Protein AF-A0A8T3PT63-F1 (afdb_monomer_lite)

Foldseek 3Di:
DVVVVLVVVLCCQLQPLAADDDACLVVVLVLLVCCQPPCVVVVDNFDWDCPPPRIDTRPPPHDSVLSVVLSVVCVPGRSRSSNSVSLCVCLVVQLVVQLVVCVVVVDDPPVSVVSSVVSNVQLCDCVVVNSNSPPDPVVVVVVVVVVD

pLDDT: mean 77.65, std 15.37, range [32.72, 93.0]

Sequence (148 aa):
MLTGYILYQYSRLVLNPGPATGGDTGSHFWTLWSLVHHGISSGTLRPWNPGNMGGEPILLHYFPFSFLLMWVLALFVPIGMVFNLGTMLWAVFFPISMYACLRGMENRFPVPILGAAAGMLVLFNESYSMWGGTSSPRSRASSLTVMR

Radius of gyration: 17.87 Å; chains: 1; bounding box: 46×40×44 Å

Structure (mmCIF, N/CA/C/O backbone):
data_AF-A0A8T3PT63-F1
#
_entry.id   AF-A0A8T3PT63-F1
#
loop_
_atom_site.group_PDB
_atom_site.id
_atom_site.type_symbol
_atom_site.label_atom_id
_atom_site.label_alt_id
_atom_site.label_comp_id
_atom_site.label_asym_id
_atom_site.label_entity_id
_atom_site.label_seq_id
_atom_site.pdbx_PDB_ins_code
_atom_site.Cartn_x
_atom_site.Cartn_y
_atom_site.Cartn_z
_atom_site.occupancy
_atom_site.B_iso_or_equiv
_atom_site.auth_seq_id
_atom_site.auth_comp_id
_atom_site.auth_asym_id
_atom_site.auth_atom_id
_atom_site.pdbx_PDB_model_num
ATOM 1 N N . MET A 1 1 ? -20.704 20.919 2.357 1.00 63.44 1 MET A N 1
ATOM 2 C CA . MET A 1 1 ? -19.676 21.482 1.447 1.00 63.44 1 MET A CA 1
ATOM 3 C C . MET A 1 1 ? -18.271 20.974 1.782 1.00 63.44 1 MET A C 1
ATOM 5 O O . MET A 1 1 ? -17.614 20.469 0.883 1.00 63.44 1 MET A O 1
ATOM 9 N N . LEU A 1 2 ? -17.840 20.993 3.053 1.00 69.88 2 LEU A N 1
ATOM 10 C CA . LEU A 1 2 ? -16.509 20.512 3.471 1.00 69.88 2 LEU A CA 1
ATOM 11 C C . LEU A 1 2 ? -16.261 19.012 3.190 1.00 69.88 2 LEU A C 1
ATOM 13 O O . LEU A 1 2 ? -15.235 18.653 2.624 1.00 69.88 2 LEU A O 1
ATOM 17 N N . THR A 1 3 ? -17.223 18.140 3.509 1.00 71.44 3 THR A N 1
ATOM 18 C CA . THR A 1 3 ? -17.102 16.682 3.304 1.00 71.44 3 THR A CA 1
ATOM 19 C C . THR A 1 3 ? -16.924 16.305 1.831 1.00 71.44 3 THR A C 1
ATOM 21 O O . THR A 1 3 ? -16.092 15.466 1.504 1.00 71.44 3 THR A O 1
ATOM 24 N N . GLY A 1 4 ? -17.657 16.967 0.929 1.00 72.81 4 GLY A N 1
ATOM 25 C CA . GLY A 1 4 ? -17.527 16.747 -0.515 1.00 72.81 4 GLY A CA 1
ATOM 26 C C . GLY A 1 4 ? -16.161 17.179 -1.055 1.00 72.81 4 GLY A C 1
ATOM 27 O O . GLY A 1 4 ? -15.568 16.468 -1.859 1.00 72.81 4 GLY A O 1
ATOM 28 N N . TYR A 1 5 ? -15.622 18.297 -0.558 1.00 74.62 5 TYR A N 1
ATOM 29 C CA . TYR A 1 5 ? -14.285 18.769 -0.924 1.00 74.62 5 TYR A CA 1
ATOM 30 C C . TYR A 1 5 ? -13.180 17.810 -0.460 1.00 74.62 5 TYR A C 1
ATOM 32 O O . TYR A 1 5 ? -12.252 17.521 -1.212 1.00 74.62 5 TYR A O 1
ATOM 40 N N . ILE A 1 6 ? -13.308 17.269 0.753 1.00 74.44 6 ILE A N 1
ATOM 41 C CA . ILE A 1 6 ? -12.371 16.281 1.294 1.00 74.44 6 ILE A CA 1
ATOM 42 C C . ILE A 1 6 ? -12.380 15.009 0.435 1.00 74.44 6 ILE A C 1
ATOM 44 O O . ILE A 1 6 ? -11.324 14.575 -0.022 1.00 74.44 6 ILE A O 1
ATOM 48 N N . LEU A 1 7 ? -13.562 14.453 0.147 1.00 76.38 7 LEU A N 1
ATOM 49 C CA . LEU A 1 7 ? -13.695 13.257 -0.693 1.00 76.38 7 LEU A CA 1
ATOM 50 C C . LEU A 1 7 ? -13.128 13.469 -2.102 1.00 76.38 7 LEU A C 1
ATOM 52 O O . LEU A 1 7 ? -12.437 12.592 -2.618 1.00 76.38 7 LEU A O 1
ATOM 56 N N . TYR A 1 8 ? -13.366 14.640 -2.695 1.00 75.75 8 TYR A N 1
ATOM 57 C CA . TYR A 1 8 ? -12.819 15.004 -4.001 1.00 75.75 8 TYR A CA 1
ATOM 58 C C . TYR A 1 8 ? -11.285 15.084 -4.001 1.00 75.75 8 TYR A C 1
ATOM 60 O O . TYR A 1 8 ? -10.634 14.597 -4.923 1.00 75.75 8 TYR A O 1
ATOM 68 N N . GLN A 1 9 ? -10.682 15.663 -2.961 1.00 74.62 9 GLN A N 1
ATOM 69 C CA . GLN A 1 9 ? -9.224 15.738 -2.877 1.00 74.62 9 GLN A CA 1
ATOM 70 C C . GLN A 1 9 ? -8.588 14.361 -2.663 1.00 74.62 9 GLN A C 1
ATOM 72 O O . GLN A 1 9 ? -7.574 14.056 -3.291 1.00 74.62 9 GLN A O 1
ATOM 77 N N . TYR A 1 10 ? -9.191 13.497 -1.840 1.00 75.12 10 TYR A N 1
ATOM 78 C CA . TYR A 1 10 ? -8.701 12.128 -1.671 1.00 75.12 10 TYR A CA 1
ATOM 79 C C . TYR A 1 10 ? -8.810 11.313 -2.957 1.00 75.12 10 TYR A C 1
ATOM 81 O O . TYR A 1 10 ? -7.832 10.673 -3.342 1.00 75.12 10 TYR A O 1
ATOM 89 N N . SER A 1 11 ? -9.951 11.361 -3.651 1.00 75.75 11 SER A N 1
ATOM 90 C CA . SER A 1 11 ? -10.118 10.625 -4.907 1.00 75.75 11 SER A CA 1
ATOM 91 C C . SER A 1 11 ? -9.129 11.108 -5.964 1.00 75.75 11 SER A C 1
ATOM 93 O O . SER A 1 11 ? -8.464 10.288 -6.589 1.00 75.75 11 SER A O 1
ATOM 95 N N . ARG A 1 12 ? -8.919 12.422 -6.091 1.00 77.88 12 ARG A N 1
ATOM 96 C CA . ARG A 1 12 ? -7.929 12.987 -7.017 1.00 77.88 12 ARG A CA 1
ATOM 97 C C . ARG A 1 12 ? -6.500 12.527 -6.723 1.00 77.88 12 ARG A C 1
ATOM 99 O O . ARG A 1 12 ? -5.721 12.344 -7.652 1.00 77.88 12 ARG A O 1
ATOM 106 N N . LEU A 1 13 ? -6.142 12.361 -5.451 1.00 75.38 13 LEU A N 1
ATOM 107 C CA . LEU A 1 13 ? -4.802 11.927 -5.053 1.00 75.38 13 LEU A CA 1
ATOM 108 C C . LEU A 1 13 ? -4.591 10.420 -5.232 1.00 75.38 13 LEU A C 1
ATOM 110 O O . LEU A 1 13 ? -3.513 10.007 -5.642 1.00 75.38 13 LEU A O 1
ATOM 114 N N . VAL A 1 14 ? -5.600 9.606 -4.922 1.00 77.00 14 VAL A N 1
ATOM 115 C CA . VAL A 1 14 ? -5.520 8.141 -5.039 1.00 77.00 14 VAL A CA 1
ATOM 116 C C . VAL A 1 14 ? -5.597 7.699 -6.500 1.00 77.00 14 VAL A C 1
ATOM 118 O O . VAL A 1 14 ? -4.831 6.841 -6.925 1.00 77.00 14 VAL A O 1
ATOM 121 N N . LEU A 1 15 ? -6.479 8.323 -7.281 1.00 80.62 15 LEU A N 1
ATOM 122 C CA . LEU A 1 15 ? -6.681 8.029 -8.701 1.00 80.62 15 LEU A CA 1
ATOM 123 C C . LEU A 1 15 ? -5.668 8.752 -9.606 1.00 80.62 15 LEU A C 1
ATOM 125 O O . LEU A 1 15 ? -5.817 8.752 -10.827 1.00 80.62 15 LEU A O 1
ATOM 129 N N . ASN A 1 16 ? -4.649 9.395 -9.026 1.00 79.94 16 ASN A N 1
ATOM 130 C CA . ASN A 1 16 ? -3.593 10.037 -9.795 1.00 79.94 16 ASN A CA 1
ATOM 131 C C . ASN A 1 16 ? -2.783 8.963 -10.552 1.00 79.94 16 ASN A C 1
ATOM 133 O O . ASN A 1 16 ? -2.331 8.002 -9.924 1.00 79.94 16 ASN A O 1
ATOM 137 N N . PRO A 1 17 ? -2.569 9.108 -11.874 1.00 78.38 17 PRO A N 1
ATOM 138 C CA . PRO A 1 17 ? -1.725 8.190 -12.639 1.00 78.38 17 PRO A CA 1
ATOM 139 C C . PRO A 1 17 ? -0.244 8.233 -12.225 1.00 78.38 17 PRO A C 1
ATOM 141 O O . PRO A 1 17 ? 0.483 7.280 -12.500 1.00 78.38 17 PRO A O 1
ATOM 144 N N . GLY A 1 18 ? 0.208 9.302 -11.562 1.00 81.19 18 GLY A N 1
ATOM 145 C CA . GLY A 1 18 ? 1.541 9.391 -10.967 1.00 81.19 18 GLY A CA 1
ATOM 146 C C . GLY A 1 18 ? 1.633 8.654 -9.622 1.00 81.19 18 GLY A C 1
ATOM 147 O O . GLY A 1 18 ? 0.686 8.714 -8.830 1.00 81.19 18 GLY A O 1
ATOM 148 N N . PRO A 1 19 ? 2.756 7.971 -9.333 1.00 80.50 19 PRO A N 1
ATOM 149 C CA . PRO A 1 19 ? 2.949 7.304 -8.051 1.00 80.50 19 PRO A CA 1
ATOM 150 C C . PRO A 1 19 ? 3.068 8.310 -6.904 1.00 80.50 19 PRO A C 1
ATOM 152 O O . PRO A 1 19 ? 3.520 9.443 -7.083 1.00 80.50 19 PRO A O 1
ATOM 155 N N . ALA A 1 20 ? 2.683 7.874 -5.708 1.00 76.00 20 ALA A N 1
ATOM 156 C CA . ALA A 1 20 ? 2.887 8.616 -4.480 1.00 76.00 20 ALA A CA 1
ATOM 157 C C . ALA A 1 20 ? 4.381 8.893 -4.266 1.00 76.00 20 ALA A C 1
ATOM 159 O O . ALA A 1 20 ? 5.246 8.105 -4.647 1.00 76.00 20 ALA A O 1
ATOM 160 N N . THR A 1 21 ? 4.672 10.025 -3.635 1.00 73.94 21 THR A N 1
ATOM 161 C CA . THR A 1 21 ? 6.029 10.489 -3.345 1.00 73.94 21 THR A CA 1
ATOM 162 C C . THR A 1 21 ? 6.214 10.689 -1.839 1.00 73.94 21 THR A C 1
ATOM 164 O O . THR A 1 21 ? 5.250 10.971 -1.123 1.00 73.94 21 THR A O 1
ATOM 167 N N . GLY A 1 22 ? 7.454 10.531 -1.359 1.00 71.94 22 GLY A N 1
ATOM 168 C CA . GLY A 1 22 ? 7.849 10.698 0.050 1.00 71.94 22 GLY A CA 1
ATOM 169 C C . GLY A 1 22 ? 8.453 9.433 0.670 1.00 71.94 22 GLY A C 1
ATOM 170 O O . GLY A 1 22 ? 8.191 8.334 0.193 1.00 71.94 22 GLY A O 1
ATOM 171 N N . GLY A 1 23 ? 9.258 9.572 1.729 1.00 74.06 23 GLY A N 1
ATOM 172 C CA . GLY A 1 23 ? 9.864 8.439 2.454 1.00 74.06 23 GLY A CA 1
ATOM 173 C C . GLY A 1 23 ? 10.510 7.381 1.543 1.00 74.06 23 GLY A C 1
ATOM 174 O O . GLY A 1 23 ? 11.132 7.718 0.536 1.00 74.06 23 GLY A O 1
ATOM 175 N N . ASP A 1 24 ? 10.280 6.102 1.855 1.00 75.75 24 ASP A N 1
ATOM 176 C CA . ASP A 1 24 ? 10.822 4.941 1.118 1.00 75.75 24 ASP A CA 1
ATOM 177 C C . ASP A 1 24 ? 9.979 4.521 -0.100 1.00 75.75 24 ASP A C 1
ATOM 179 O O . ASP A 1 24 ? 10.190 3.477 -0.726 1.00 75.75 24 ASP A O 1
ATOM 183 N N . THR A 1 25 ? 9.010 5.354 -0.474 1.00 82.25 25 THR A N 1
ATOM 184 C CA . THR A 1 25 ? 8.042 5.067 -1.534 1.00 82.25 25 THR A CA 1
ATOM 185 C C . THR A 1 25 ? 8.718 4.810 -2.885 1.00 82.25 25 THR A C 1
ATOM 187 O O . THR A 1 25 ? 8.260 3.960 -3.647 1.00 82.25 25 THR A O 1
ATOM 190 N N . GLY A 1 26 ? 9.847 5.475 -3.160 1.00 81.19 26 GLY A N 1
ATOM 191 C CA . GLY A 1 26 ? 10.632 5.263 -4.382 1.00 81.19 26 GLY A CA 1
ATOM 192 C C . GLY A 1 26 ? 11.177 3.836 -4.508 1.00 81.19 26 GLY A C 1
ATOM 193 O O . GLY A 1 26 ? 11.037 3.215 -5.562 1.00 81.19 26 GLY A O 1
ATOM 194 N N . SER A 1 27 ? 11.713 3.279 -3.420 1.00 82.25 27 SER A N 1
ATOM 195 C CA . SER A 1 27 ? 12.257 1.913 -3.382 1.00 82.25 27 SER A CA 1
ATOM 196 C C . SER A 1 27 ? 11.164 0.860 -3.600 1.00 82.25 27 SER A C 1
ATOM 198 O O . SER A 1 27 ? 11.341 -0.112 -4.343 1.00 82.25 27 SER A O 1
ATOM 200 N N . HIS A 1 28 ? 9.985 1.076 -3.011 1.00 87.38 28 HIS A N 1
ATOM 201 C CA . HIS A 1 28 ? 8.830 0.198 -3.208 1.00 87.38 28 HIS A CA 1
ATOM 202 C C . HIS A 1 28 ? 8.224 0.321 -4.607 1.00 87.38 28 HIS A C 1
ATOM 204 O O . HIS A 1 28 ? 7.848 -0.690 -5.204 1.00 87.38 28 HIS A O 1
ATOM 210 N N . PHE A 1 29 ? 8.154 1.533 -5.159 1.00 88.56 29 PHE A N 1
ATOM 211 C CA . PHE A 1 29 ? 7.655 1.740 -6.513 1.00 88.56 29 PHE A CA 1
ATOM 212 C C . PHE A 1 29 ? 8.563 1.069 -7.546 1.00 88.56 29 PHE A C 1
ATOM 214 O O . PHE A 1 29 ? 8.065 0.374 -8.429 1.00 88.56 29 PHE A O 1
ATOM 221 N N . TRP A 1 30 ? 9.887 1.187 -7.392 1.00 87.31 30 TRP A N 1
ATOM 222 C CA . TRP A 1 30 ? 10.851 0.487 -8.245 1.00 87.31 30 TRP A CA 1
ATOM 223 C C . TRP A 1 30 ? 10.680 -1.034 -8.194 1.00 87.31 30 TRP A C 1
ATOM 225 O O . TRP A 1 30 ? 10.739 -1.704 -9.226 1.00 87.31 30 TRP A O 1
ATOM 235 N N . THR A 1 31 ? 10.413 -1.579 -7.004 1.00 88.38 31 THR A N 1
ATOM 236 C CA . THR A 1 31 ? 10.133 -3.010 -6.813 1.00 88.38 31 THR A CA 1
ATOM 237 C C . THR A 1 31 ? 8.904 -3.445 -7.615 1.00 88.38 31 THR A C 1
ATOM 239 O O . THR A 1 31 ? 8.970 -4.425 -8.357 1.00 88.38 31 THR A O 1
ATOM 242 N N . LEU A 1 32 ? 7.799 -2.693 -7.531 1.00 89.31 32 LEU A N 1
ATOM 243 C CA . LEU A 1 32 ? 6.588 -2.970 -8.309 1.00 89.31 32 LEU A CA 1
ATOM 244 C C . LEU A 1 32 ? 6.827 -2.811 -9.816 1.00 89.31 32 LEU A C 1
ATOM 246 O O . LEU A 1 32 ? 6.425 -3.672 -10.595 1.00 89.31 32 LEU A O 1
ATOM 250 N N . TRP A 1 33 ? 7.501 -1.737 -10.231 1.00 90.06 33 TRP A N 1
ATOM 251 C CA . TRP A 1 33 ? 7.831 -1.483 -11.632 1.00 90.06 33 TRP A CA 1
ATOM 252 C C . TRP A 1 33 ? 8.662 -2.621 -12.223 1.00 90.06 33 TRP A C 1
ATOM 254 O O . TRP A 1 33 ? 8.325 -3.134 -13.291 1.00 90.06 33 TRP A O 1
ATOM 264 N N . SER A 1 34 ? 9.677 -3.077 -11.488 1.00 88.69 34 SER A N 1
ATOM 265 C CA . SER A 1 34 ? 10.525 -4.200 -11.883 1.00 88.69 34 SER A CA 1
ATOM 266 C C . SER A 1 34 ? 9.736 -5.506 -11.957 1.00 88.69 34 SER A C 1
ATOM 268 O O . SER A 1 34 ? 9.912 -6.274 -12.898 1.00 88.69 34 SER A O 1
ATOM 270 N N . LEU A 1 35 ? 8.821 -5.757 -11.017 1.00 88.75 35 LEU A N 1
ATOM 271 C CA . LEU A 1 35 ? 7.962 -6.942 -11.046 1.00 88.75 35 LEU A CA 1
ATOM 272 C C . LEU A 1 35 ? 7.015 -6.937 -12.260 1.00 88.75 35 LEU A C 1
ATOM 274 O O . LEU A 1 35 ? 6.861 -7.962 -12.918 1.00 88.75 35 LEU A O 1
ATOM 278 N N . VAL A 1 36 ? 6.439 -5.782 -12.604 1.00 88.56 36 VAL A N 1
ATOM 279 C CA . VAL A 1 36 ? 5.562 -5.628 -13.777 1.00 88.56 36 VAL A CA 1
ATOM 280 C C . VAL A 1 36 ? 6.336 -5.823 -15.086 1.00 88.56 36 VAL A C 1
ATOM 282 O O . VAL A 1 36 ? 5.885 -6.575 -15.944 1.00 88.56 36 VAL A O 1
ATOM 285 N 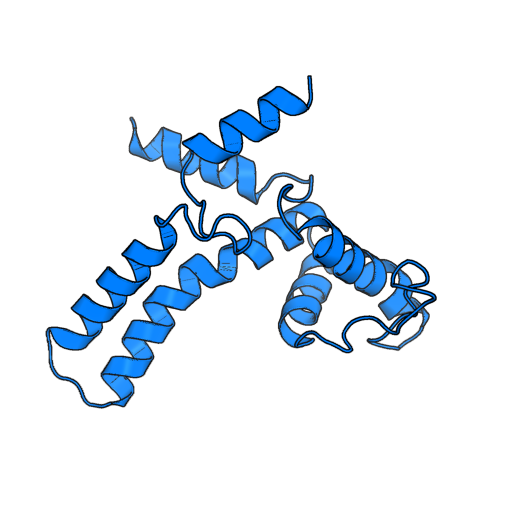N . HIS A 1 37 ? 7.502 -5.192 -15.248 1.00 86.69 37 HIS A N 1
ATOM 286 C CA . HIS A 1 37 ? 8.220 -5.176 -16.533 1.00 86.69 37 HIS A CA 1
ATOM 287 C C . HIS A 1 37 ? 9.170 -6.369 -16.722 1.00 86.69 37 HIS A C 1
ATOM 289 O O . HIS A 1 37 ? 9.318 -6.882 -17.833 1.00 86.69 37 HIS A O 1
ATOM 295 N N . HIS A 1 38 ? 9.801 -6.838 -15.646 1.00 83.56 38 HIS A N 1
ATOM 296 C CA . HIS A 1 38 ? 10.759 -7.944 -15.690 1.00 83.56 38 HIS A CA 1
ATOM 297 C C . HIS A 1 38 ? 10.182 -9.254 -15.153 1.00 83.56 38 HIS A C 1
ATOM 299 O O . HIS A 1 38 ? 10.582 -10.315 -15.626 1.00 83.56 38 HIS A O 1
ATOM 305 N N . GLY A 1 39 ? 9.228 -9.227 -14.216 1.00 73.62 39 GLY A N 1
ATOM 306 C CA . GLY A 1 39 ? 8.660 -10.453 -13.638 1.00 73.62 39 GLY A CA 1
ATOM 307 C C . GLY A 1 39 ? 7.888 -11.310 -14.649 1.00 73.62 39 GLY A C 1
ATOM 308 O O . GLY A 1 39 ? 8.035 -12.529 -14.654 1.00 73.62 39 GLY A O 1
ATOM 309 N N . ILE A 1 40 ? 7.140 -10.682 -15.568 1.00 67.94 40 ILE A N 1
ATOM 310 C CA . ILE A 1 40 ? 6.410 -11.394 -16.638 1.00 67.94 40 ILE A CA 1
ATOM 311 C C . ILE A 1 40 ? 7.374 -12.076 -17.617 1.00 67.94 40 ILE A C 1
ATOM 313 O O . ILE A 1 40 ? 7.181 -13.236 -17.967 1.00 67.94 40 ILE A O 1
ATOM 317 N N . SER A 1 41 ? 8.410 -11.362 -18.064 1.00 69.44 41 SER A N 1
ATOM 318 C CA . SER A 1 41 ? 9.331 -11.845 -19.102 1.00 69.44 41 SER A CA 1
ATOM 319 C C . SER A 1 41 ? 10.309 -12.901 -18.590 1.00 69.44 41 SER A C 1
ATOM 321 O O . SER A 1 41 ? 10.683 -13.805 -19.331 1.00 69.44 41 SER A O 1
ATOM 323 N N . SER A 1 42 ? 10.706 -12.808 -17.322 1.00 74.62 42 SER A N 1
ATOM 324 C CA . SER A 1 42 ? 11.653 -13.736 -16.700 1.00 74.62 42 SER A CA 1
ATOM 325 C C . SER A 1 42 ? 10.993 -14.946 -16.031 1.00 74.62 42 SER A C 1
ATOM 327 O O . SER A 1 42 ? 11.698 -15.860 -15.609 1.00 74.62 42 SER A O 1
ATOM 329 N N . GLY A 1 43 ? 9.659 -14.960 -15.897 1.00 76.62 43 GLY A N 1
ATOM 330 C CA . GLY A 1 43 ? 8.925 -16.022 -15.200 1.00 76.62 43 GLY A CA 1
ATOM 331 C C . GLY A 1 43 ? 9.292 -16.160 -13.717 1.00 76.62 43 GLY A C 1
ATOM 332 O O . GLY A 1 43 ? 8.933 -17.153 -13.086 1.00 76.62 43 GLY A O 1
ATOM 333 N N . THR A 1 44 ? 10.012 -15.186 -13.152 1.00 78.94 44 THR A N 1
ATOM 334 C CA . THR A 1 44 ? 10.412 -15.167 -11.747 1.00 78.94 44 THR A CA 1
ATOM 335 C C . THR A 1 44 ? 9.771 -13.996 -11.023 1.00 78.94 44 THR A C 1
ATOM 337 O O . THR A 1 44 ? 9.696 -12.875 -11.521 1.00 78.94 44 THR A O 1
ATOM 340 N N . LEU A 1 45 ? 9.355 -14.244 -9.784 1.00 79.00 45 LEU A N 1
ATOM 341 C CA . LEU A 1 45 ? 8.876 -13.200 -8.880 1.00 79.00 45 LEU A CA 1
ATOM 342 C C . LEU A 1 45 ? 10.024 -12.377 -8.279 1.00 79.00 45 LEU A C 1
ATOM 344 O O . LEU A 1 45 ? 9.781 -11.461 -7.501 1.00 79.00 45 LEU A O 1
ATOM 348 N N . ARG A 1 46 ? 11.275 -12.713 -8.611 1.00 83.88 46 ARG A N 1
ATOM 349 C CA . ARG A 1 46 ? 12.483 -12.107 -8.047 1.00 83.88 46 ARG A CA 1
ATOM 350 C C . ARG A 1 46 ? 13.441 -11.625 -9.141 1.00 83.88 46 ARG A C 1
ATOM 352 O O . ARG A 1 46 ? 14.548 -12.158 -9.243 1.00 83.88 46 ARG A O 1
ATOM 359 N N . PRO A 1 47 ? 13.045 -10.664 -9.994 1.00 83.25 47 PRO A N 1
ATOM 360 C CA . PRO A 1 47 ? 13.981 -10.054 -10.926 1.00 83.25 47 PRO A CA 1
ATOM 361 C C . PRO A 1 47 ? 15.161 -9.409 -10.181 1.00 83.25 47 PRO A C 1
ATOM 363 O O . PRO A 1 47 ? 15.046 -8.962 -9.037 1.00 83.25 47 PRO A O 1
ATOM 366 N N . TRP A 1 48 ? 16.318 -9.394 -10.837 1.00 85.12 48 TRP A N 1
ATOM 367 C CA . TRP A 1 48 ? 17.545 -8.823 -10.290 1.00 85.12 48 TRP A CA 1
ATOM 368 C C . TRP A 1 48 ? 17.458 -7.295 -10.247 1.00 85.12 48 TRP A C 1
ATOM 370 O O . TRP A 1 48 ? 17.169 -6.665 -11.264 1.00 85.12 48 TRP A O 1
ATOM 380 N N . ASN A 1 49 ? 17.734 -6.694 -9.089 1.00 84.25 49 ASN A N 1
ATOM 381 C CA . ASN A 1 49 ? 17.813 -5.249 -8.924 1.00 84.25 49 ASN A CA 1
ATOM 382 C C . ASN A 1 49 ? 19.277 -4.813 -8.771 1.00 84.25 49 ASN A C 1
ATOM 384 O O . ASN A 1 49 ? 19.819 -4.930 -7.673 1.00 84.25 49 ASN A O 1
ATOM 388 N N . PRO A 1 50 ? 19.913 -4.252 -9.817 1.00 82.00 50 PRO A N 1
ATOM 389 C CA . PRO A 1 50 ? 21.302 -3.800 -9.745 1.00 82.00 50 PRO A CA 1
ATOM 390 C C . PRO A 1 50 ? 21.490 -2.555 -8.860 1.00 82.00 50 PRO A C 1
ATOM 392 O O . PRO A 1 50 ? 22.616 -2.235 -8.494 1.00 82.00 50 PRO A O 1
ATOM 395 N N . GLY A 1 51 ? 20.405 -1.850 -8.516 1.00 76.50 51 GLY A N 1
ATOM 396 C CA . GLY A 1 51 ? 20.451 -0.603 -7.750 1.00 76.50 51 GLY A CA 1
ATOM 397 C C . GLY A 1 51 ? 20.663 -0.771 -6.243 1.00 76.50 51 GLY A C 1
ATOM 398 O O . GLY A 1 51 ? 20.975 0.214 -5.581 1.00 76.50 51 GLY A O 1
ATOM 399 N N . ASN A 1 52 ? 20.520 -1.981 -5.685 1.00 77.69 52 ASN A N 1
ATOM 400 C CA . ASN A 1 52 ? 20.667 -2.207 -4.242 1.00 77.69 52 ASN A CA 1
ATOM 401 C C . ASN A 1 52 ? 22.064 -2.730 -3.887 1.00 77.69 52 ASN A C 1
ATOM 403 O O . ASN A 1 52 ? 22.338 -3.908 -4.076 1.00 77.69 52 ASN A O 1
ATOM 407 N N . MET A 1 53 ? 22.941 -1.857 -3.373 1.00 69.88 53 MET A N 1
ATOM 408 C CA . MET A 1 53 ? 24.245 -2.195 -2.761 1.00 69.88 53 MET A CA 1
ATOM 409 C C . MET A 1 53 ? 25.096 -3.247 -3.514 1.00 69.88 53 MET A C 1
ATOM 411 O O . MET A 1 53 ? 25.717 -4.105 -2.894 1.00 69.88 53 MET A O 1
ATOM 415 N N . GLY A 1 54 ? 25.149 -3.188 -4.850 1.00 76.94 54 GLY A N 1
ATOM 416 C CA . GLY A 1 54 ? 25.899 -4.151 -5.680 1.00 76.94 54 GLY A CA 1
ATOM 417 C C . GLY A 1 54 ? 25.049 -5.260 -6.315 1.00 76.94 54 GLY A C 1
ATOM 418 O O . GLY A 1 54 ? 25.563 -6.061 -7.092 1.00 76.94 54 GLY A O 1
ATOM 419 N N . GLY A 1 55 ? 23.746 -5.250 -6.054 1.00 82.06 55 GLY A N 1
ATOM 420 C CA . GLY A 1 55 ? 22.735 -6.058 -6.710 1.00 82.06 55 GLY A CA 1
ATOM 421 C C . GLY A 1 55 ? 22.110 -7.093 -5.780 1.00 82.06 55 GLY A C 1
ATOM 422 O O . GLY A 1 55 ? 22.812 -7.869 -5.136 1.00 82.06 55 GLY A O 1
ATOM 423 N N . GLU A 1 56 ? 20.779 -7.133 -5.741 1.00 85.38 56 GLU A N 1
ATOM 424 C CA . GLU A 1 56 ? 20.035 -8.167 -5.017 1.00 85.38 56 GLU A CA 1
ATOM 425 C C . GLU A 1 56 ? 18.764 -8.583 -5.773 1.00 85.38 56 GLU A C 1
ATOM 427 O O . GLU A 1 56 ? 18.203 -7.786 -6.533 1.00 85.38 56 GLU A O 1
ATOM 432 N N . PRO A 1 57 ? 18.260 -9.815 -5.580 1.00 86.06 57 PRO A N 1
ATOM 433 C CA . PRO A 1 57 ? 16.931 -10.176 -6.056 1.00 86.06 57 PRO A CA 1
ATOM 434 C C . PRO A 1 57 ? 15.862 -9.374 -5.305 1.00 86.06 57 PRO A C 1
ATOM 436 O O . PRO A 1 57 ? 15.852 -9.340 -4.071 1.00 86.06 57 PRO A O 1
ATOM 439 N N . ILE A 1 58 ? 14.915 -8.769 -6.032 1.00 86.00 58 ILE A N 1
ATOM 440 C CA . ILE A 1 58 ? 13.791 -8.092 -5.373 1.00 86.00 58 ILE A CA 1
ATOM 441 C C . ILE A 1 58 ? 12.941 -9.087 -4.572 1.00 86.00 58 ILE A C 1
ATOM 443 O O . ILE A 1 58 ? 12.905 -10.282 -4.872 1.00 86.00 58 ILE A O 1
ATOM 447 N N . LEU A 1 59 ? 12.218 -8.578 -3.568 1.00 84.19 59 LEU A N 1
ATOM 448 C CA . LEU A 1 59 ? 11.364 -9.367 -2.663 1.00 84.19 59 LEU A CA 1
ATOM 449 C C . LEU A 1 59 ? 12.125 -10.380 -1.787 1.00 84.19 59 LEU A C 1
ATOM 451 O O . LEU A 1 59 ? 11.530 -11.340 -1.299 1.00 84.19 59 LEU A O 1
ATOM 455 N N . LEU A 1 60 ? 13.423 -10.160 -1.544 1.00 84.69 60 LEU A N 1
ATOM 456 C CA . LEU A 1 60 ? 14.171 -10.906 -0.527 1.00 84.69 60 LEU A CA 1
ATOM 457 C C . LEU A 1 60 ? 13.737 -10.510 0.895 1.00 84.69 60 LEU A C 1
ATOM 459 O O . LEU A 1 60 ? 13.512 -11.368 1.742 1.00 84.69 60 LEU A O 1
ATOM 463 N N . HIS A 1 61 ? 13.588 -9.204 1.126 1.00 83.62 61 HIS A N 1
ATOM 464 C CA . HIS A 1 61 ? 13.327 -8.610 2.443 1.00 83.62 61 HIS A CA 1
ATOM 465 C C . HIS A 1 61 ? 11.847 -8.312 2.717 1.00 83.62 61 HIS A C 1
ATOM 467 O O . HIS A 1 61 ? 11.473 -7.997 3.845 1.00 83.62 61 HIS A O 1
ATOM 473 N N . TYR A 1 62 ? 10.997 -8.392 1.691 1.00 83.38 62 TYR A N 1
ATOM 474 C CA . TYR A 1 62 ? 9.595 -7.993 1.770 1.00 83.38 62 TYR A CA 1
ATOM 475 C C . TYR A 1 62 ? 8.663 -9.161 1.493 1.00 83.38 62 TYR A C 1
ATOM 477 O O . TYR A 1 62 ? 8.923 -9.995 0.627 1.00 83.38 62 TYR A O 1
ATOM 485 N N . PHE A 1 63 ? 7.529 -9.180 2.193 1.00 86.06 63 PHE A N 1
ATOM 486 C CA . PHE A 1 63 ? 6.483 -10.157 1.934 1.00 86.06 63 PHE A CA 1
ATOM 487 C C . PHE A 1 63 ? 5.895 -9.943 0.522 1.00 86.06 63 PHE A C 1
ATOM 489 O O . PHE A 1 63 ? 5.374 -8.861 0.235 1.00 86.06 63 PHE A O 1
ATOM 496 N N . PRO A 1 64 ? 5.956 -10.945 -0.378 1.00 85.69 64 PRO A N 1
ATOM 497 C CA . PRO A 1 64 ? 5.675 -10.746 -1.801 1.00 85.69 64 PRO A CA 1
ATOM 498 C C . PRO A 1 64 ? 4.192 -10.521 -2.108 1.00 85.69 64 PRO A C 1
ATOM 500 O O . PRO A 1 64 ? 3.864 -9.921 -3.127 1.00 85.69 64 PRO A O 1
ATOM 503 N N . PHE A 1 65 ? 3.286 -10.974 -1.238 1.00 87.50 65 PHE A N 1
ATOM 504 C CA . PHE A 1 65 ? 1.843 -10.956 -1.492 1.00 87.50 65 PHE A CA 1
ATOM 505 C C . PHE A 1 65 ? 1.300 -9.561 -1.827 1.00 87.50 65 PHE A C 1
ATOM 507 O O . PHE A 1 65 ? 0.536 -9.414 -2.778 1.00 87.50 65 PHE A O 1
ATOM 514 N N . SER A 1 66 ? 1.730 -8.529 -1.096 1.00 86.31 66 SER A N 1
ATOM 515 C CA . SER A 1 66 ? 1.278 -7.153 -1.331 1.00 86.31 66 SER A CA 1
ATOM 516 C C . SER A 1 66 ? 1.664 -6.659 -2.728 1.00 86.31 66 SER A C 1
ATOM 518 O O . SER A 1 66 ? 0.854 -6.038 -3.414 1.00 86.31 66 SER A O 1
ATOM 520 N N . PHE A 1 67 ? 2.875 -6.992 -3.181 1.00 88.44 67 PHE A N 1
ATOM 521 C CA . PHE A 1 67 ? 3.360 -6.637 -4.515 1.00 88.44 67 PHE A CA 1
ATOM 522 C C . PHE A 1 67 ? 2.704 -7.470 -5.614 1.00 88.44 67 PHE A C 1
ATOM 524 O O . PHE A 1 67 ? 2.441 -6.938 -6.686 1.00 88.44 67 PHE A O 1
ATOM 531 N N . LEU A 1 68 ? 2.384 -8.740 -5.351 1.00 89.00 68 LEU A N 1
ATOM 532 C CA . LEU A 1 68 ? 1.635 -9.589 -6.281 1.00 89.00 68 LEU A CA 1
ATOM 533 C C . LEU A 1 68 ? 0.215 -9.067 -6.504 1.00 89.00 68 LEU A C 1
ATOM 535 O O . LEU A 1 68 ? -0.238 -8.999 -7.643 1.00 89.00 68 LE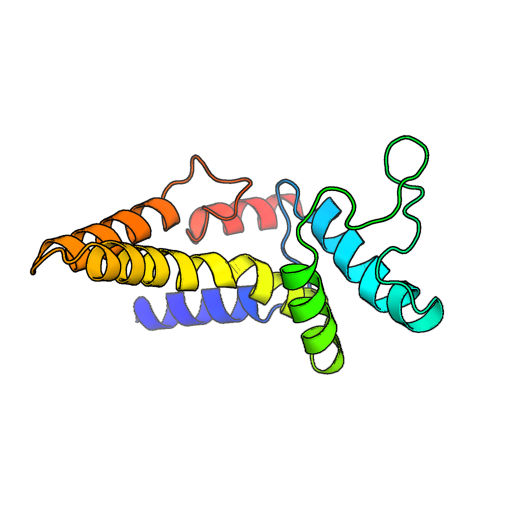U A O 1
ATOM 539 N N . LEU A 1 69 ? -0.467 -8.647 -5.435 1.00 89.19 69 LEU A N 1
ATOM 540 C CA . LEU A 1 69 ? -1.794 -8.045 -5.539 1.00 89.19 69 LEU A CA 1
ATOM 541 C C . LEU A 1 69 ? -1.751 -6.768 -6.391 1.00 89.19 69 LEU A C 1
ATOM 543 O O . LEU A 1 69 ? -2.572 -6.595 -7.290 1.00 89.19 69 LEU A O 1
ATOM 547 N N . MET A 1 70 ? -0.763 -5.899 -6.152 1.00 90.44 70 MET A N 1
ATOM 548 C CA . MET A 1 70 ? -0.540 -4.710 -6.978 1.00 90.44 70 MET A CA 1
ATOM 549 C C . MET A 1 70 ? -0.184 -5.080 -8.425 1.00 90.44 70 MET A C 1
ATOM 551 O O . MET A 1 70 ? -0.697 -4.476 -9.356 1.00 90.44 70 MET A O 1
ATOM 555 N N . TRP A 1 71 ? 0.651 -6.088 -8.652 1.00 89.62 71 TRP A N 1
ATOM 556 C CA . TRP A 1 71 ? 1.022 -6.522 -9.998 1.00 89.62 71 TRP A CA 1
ATOM 557 C C . TRP A 1 71 ? -0.190 -7.001 -10.809 1.00 89.62 71 TRP A C 1
ATOM 559 O O . TRP A 1 71 ? -0.359 -6.575 -11.949 1.00 89.62 71 TRP A O 1
ATOM 569 N N . VAL A 1 72 ? -1.084 -7.791 -10.204 1.00 88.94 72 VAL A N 1
ATOM 570 C CA . VAL A 1 72 ? -2.340 -8.223 -10.845 1.00 88.94 72 VAL A CA 1
ATOM 571 C C . VAL A 1 72 ? -3.240 -7.027 -11.165 1.00 88.94 72 VAL A C 1
ATOM 573 O O . VAL A 1 72 ? -3.811 -6.954 -12.251 1.00 88.94 72 VAL A O 1
ATOM 576 N N . LEU A 1 73 ? -3.348 -6.056 -10.255 1.00 89.19 73 LEU A N 1
ATOM 577 C CA . LEU A 1 73 ? -4.133 -4.838 -10.484 1.00 89.19 73 LEU A CA 1
ATOM 578 C C . LEU A 1 73 ? -3.528 -3.940 -11.578 1.00 89.19 73 LEU A C 1
ATOM 580 O O . LEU A 1 73 ? -4.269 -3.292 -12.319 1.00 89.19 73 LEU A O 1
ATOM 584 N N . ALA A 1 74 ? -2.199 -3.931 -11.719 1.00 90.88 74 ALA A N 1
ATOM 585 C CA . ALA A 1 74 ? -1.480 -3.171 -12.743 1.00 90.88 74 ALA A CA 1
ATOM 586 C C . ALA A 1 74 ? -1.745 -3.668 -14.174 1.00 90.88 74 ALA A C 1
ATOM 588 O O . ALA A 1 74 ? -1.423 -2.962 -15.126 1.00 90.88 74 ALA A O 1
ATOM 589 N N . LEU A 1 75 ? -2.379 -4.836 -14.339 1.00 87.69 75 LEU A N 1
ATOM 590 C CA . LEU A 1 75 ? -2.849 -5.322 -15.641 1.00 87.69 75 LEU A CA 1
ATOM 591 C C . LEU A 1 75 ? -4.055 -4.530 -16.173 1.00 87.69 75 LEU A C 1
ATOM 593 O O . LEU A 1 75 ? -4.298 -4.526 -17.376 1.00 87.69 75 LEU A O 1
ATOM 597 N N . PHE A 1 76 ? -4.812 -3.867 -15.293 1.00 89.31 76 PHE A N 1
ATOM 598 C CA . PHE A 1 76 ? -6.062 -3.184 -15.648 1.00 89.31 76 PHE A CA 1
ATOM 599 C C . PHE A 1 76 ? -5.972 -1.659 -15.553 1.00 89.31 76 PHE A C 1
ATOM 601 O O . PHE A 1 76 ? -6.761 -0.949 -16.172 1.00 89.31 76 PHE A O 1
ATOM 608 N N . VAL A 1 77 ? -5.050 -1.147 -14.739 1.00 89.31 77 VAL A N 1
ATOM 609 C CA . VAL A 1 77 ? -4.999 0.256 -14.315 1.00 89.31 77 VAL A CA 1
ATOM 610 C C . VAL A 1 77 ? -3.540 0.735 -14.313 1.00 89.31 77 VAL A C 1
ATOM 612 O O . VAL A 1 77 ? -2.648 -0.072 -14.049 1.00 89.31 77 VAL A O 1
ATOM 615 N N . PRO A 1 78 ? -3.253 2.032 -14.566 1.00 90.00 78 PRO A N 1
ATOM 616 C CA . PRO A 1 78 ? -1.891 2.559 -14.522 1.00 90.00 78 PRO A CA 1
ATOM 617 C C . PRO A 1 78 ? -1.142 2.219 -13.228 1.00 90.00 78 PRO A C 1
ATOM 619 O O . PRO A 1 78 ? -1.676 2.366 -12.126 1.00 90.00 78 PRO A O 1
ATOM 622 N N . ILE A 1 79 ? 0.133 1.840 -13.364 1.00 89.44 79 ILE A N 1
ATOM 623 C CA . ILE A 1 79 ? 0.977 1.369 -12.254 1.00 89.44 79 ILE A CA 1
ATOM 624 C C . ILE A 1 79 ? 1.056 2.360 -11.081 1.00 89.44 79 ILE A C 1
ATOM 626 O O . ILE A 1 79 ? 1.043 1.941 -9.926 1.00 89.44 79 ILE A O 1
ATOM 630 N N . GLY A 1 80 ? 1.078 3.670 -11.356 1.00 87.00 80 GLY A N 1
ATOM 631 C CA . GLY A 1 80 ? 1.098 4.702 -10.317 1.00 87.00 80 GLY A CA 1
ATOM 632 C C . GLY A 1 80 ? -0.185 4.726 -9.485 1.00 87.00 80 GLY A C 1
ATOM 633 O O . GLY A 1 80 ? -0.118 4.754 -8.259 1.00 87.00 80 GLY A O 1
ATOM 634 N N . MET A 1 81 ? -1.350 4.599 -10.126 1.00 87.44 81 MET A N 1
ATOM 635 C CA . MET A 1 81 ? -2.639 4.526 -9.429 1.00 87.44 81 MET A CA 1
ATOM 636 C C . MET A 1 81 ? -2.750 3.250 -8.587 1.00 87.44 81 MET A C 1
ATOM 638 O O . MET A 1 81 ? -3.218 3.290 -7.451 1.00 87.44 81 MET A O 1
ATOM 642 N N . VAL A 1 82 ? -2.280 2.115 -9.105 1.00 89.62 82 VAL A N 1
ATOM 643 C CA . VAL A 1 82 ? -2.282 0.848 -8.360 1.00 89.62 82 VAL A CA 1
ATOM 644 C C . VAL A 1 82 ? -1.376 0.913 -7.136 1.00 89.62 82 VAL A C 1
ATOM 646 O O . VAL A 1 82 ? -1.747 0.456 -6.055 1.00 89.62 82 VAL A O 1
ATOM 649 N N . PHE A 1 83 ? -0.215 1.538 -7.282 1.00 88.94 83 P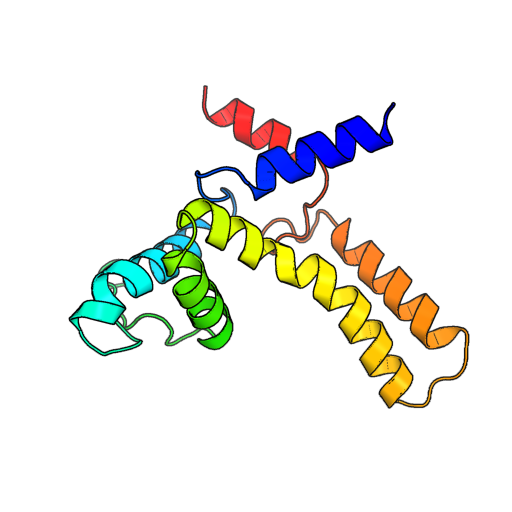HE A N 1
ATOM 650 C CA . PHE A 1 83 ? 0.697 1.775 -6.179 1.00 88.94 83 PHE A CA 1
ATOM 651 C C . PHE A 1 83 ? 0.088 2.714 -5.113 1.00 88.94 83 PHE A C 1
ATOM 653 O O . PHE A 1 83 ? 0.180 2.448 -3.912 1.00 88.94 83 PHE A O 1
ATOM 660 N N . ASN A 1 84 ? -0.632 3.760 -5.533 1.00 86.44 84 ASN A N 1
ATOM 661 C CA . ASN A 1 84 ? -1.368 4.655 -4.631 1.00 86.44 84 ASN A CA 1
ATOM 662 C C . ASN A 1 84 ? -2.482 3.929 -3.871 1.00 86.44 84 ASN A C 1
ATOM 664 O O . ASN A 1 84 ? -2.659 4.140 -2.674 1.00 86.44 84 ASN A O 1
ATOM 668 N N . LEU A 1 85 ? -3.224 3.052 -4.549 1.00 84.81 85 LEU A N 1
ATOM 669 C CA . LEU A 1 85 ? -4.245 2.225 -3.912 1.00 84.81 85 LEU A CA 1
ATOM 670 C C . LEU A 1 85 ? -3.616 1.271 -2.898 1.00 84.81 85 LEU A C 1
ATOM 672 O O . LEU A 1 85 ? -4.043 1.228 -1.747 1.00 84.81 85 LEU A O 1
ATOM 676 N N . GLY A 1 86 ? -2.567 0.555 -3.299 1.00 86.38 86 GLY A N 1
ATOM 677 C CA . GLY A 1 86 ? -1.908 -0.427 -2.449 1.00 86.38 86 GLY A CA 1
ATOM 678 C C . GLY A 1 86 ? -1.305 0.179 -1.178 1.00 86.38 86 GLY A C 1
ATOM 679 O O . GLY A 1 86 ? -1.441 -0.399 -0.102 1.00 86.38 86 GLY A O 1
ATOM 680 N N . THR A 1 87 ? -0.727 1.380 -1.268 1.00 81.62 87 THR A N 1
ATOM 681 C CA . THR A 1 87 ? -0.212 2.125 -0.102 1.00 81.62 87 THR A CA 1
ATOM 682 C C . THR A 1 87 ? -1.308 2.675 0.814 1.00 81.62 87 THR A C 1
ATOM 684 O O . THR A 1 87 ? -1.016 3.023 1.952 1.00 81.62 87 THR A O 1
ATOM 687 N N . MET A 1 88 ? -2.567 2.734 0.369 1.00 80.25 88 MET A N 1
ATOM 688 C CA . MET A 1 88 ? -3.713 3.169 1.183 1.00 80.25 88 MET A CA 1
ATOM 689 C C . MET A 1 88 ? -4.521 2.000 1.760 1.00 80.25 88 MET A C 1
ATOM 691 O O . MET A 1 88 ? -5.273 2.199 2.713 1.00 80.25 88 MET A O 1
ATOM 695 N N . LEU A 1 89 ? -4.370 0.780 1.228 1.00 82.31 89 LEU A N 1
ATOM 696 C CA . LEU A 1 89 ? -5.137 -0.387 1.683 1.00 82.31 89 LEU A CA 1
ATOM 697 C C . LEU A 1 89 ? -4.972 -0.638 3.186 1.00 82.31 89 LEU A C 1
ATOM 699 O O . LEU A 1 89 ? -5.951 -0.947 3.866 1.00 82.31 89 LEU A O 1
ATOM 703 N N . TRP A 1 90 ? -3.766 -0.458 3.728 1.00 81.25 90 TRP A N 1
ATOM 704 C CA . TRP A 1 90 ? -3.524 -0.673 5.155 1.00 81.25 90 TRP A CA 1
ATOM 705 C C . TRP A 1 90 ? -4.380 0.250 6.035 1.00 81.25 90 TRP A C 1
ATOM 707 O O . TRP A 1 90 ? -4.855 -0.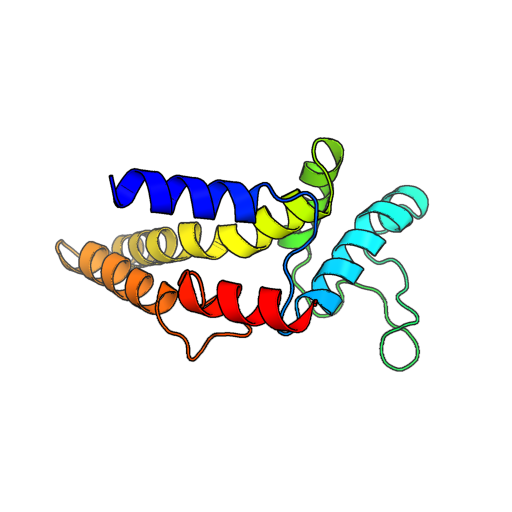197 7.073 1.00 81.25 90 TRP A O 1
ATOM 717 N N . ALA A 1 91 ? -4.653 1.489 5.607 1.00 82.44 91 ALA A N 1
ATOM 718 C CA . ALA A 1 91 ? -5.447 2.441 6.381 1.00 82.44 91 ALA A CA 1
ATOM 719 C C . ALA A 1 91 ? -6.897 1.966 6.573 1.00 82.44 91 ALA A C 1
ATOM 721 O O . ALA A 1 91 ? -7.528 2.268 7.584 1.00 82.44 91 ALA A O 1
ATOM 722 N N . VAL A 1 92 ? -7.414 1.182 5.623 1.00 83.81 92 VAL A N 1
ATOM 723 C CA . VAL A 1 92 ? -8.739 0.556 5.712 1.00 83.81 92 VAL A CA 1
ATOM 724 C C . VAL A 1 92 ? -8.668 -0.754 6.496 1.00 83.81 92 VAL A C 1
ATOM 726 O O . VAL A 1 92 ? -9.494 -0.996 7.375 1.00 83.81 92 VAL A O 1
ATOM 729 N N . PHE A 1 93 ? -7.671 -1.597 6.215 1.00 87.06 93 PHE A N 1
ATOM 730 C CA . PHE A 1 93 ? -7.554 -2.913 6.845 1.00 87.06 93 PHE A CA 1
ATOM 731 C C . PHE A 1 93 ? -7.140 -2.861 8.318 1.00 87.06 93 PHE A C 1
ATOM 733 O O . PHE A 1 93 ? -7.519 -3.753 9.067 1.00 87.06 93 PHE A O 1
ATOM 740 N N . PHE A 1 94 ? -6.402 -1.841 8.753 1.00 87.75 94 PHE A N 1
ATOM 741 C CA . PHE A 1 94 ? -5.895 -1.727 10.121 1.00 87.75 94 PHE A CA 1
ATOM 742 C C . PHE A 1 94 ? -6.995 -1.613 11.197 1.00 87.75 94 PHE A C 1
ATOM 744 O O . PHE A 1 94 ? -7.002 -2.425 12.124 1.00 87.75 94 PHE A O 1
ATOM 751 N N . PRO A 1 95 ? -7.977 -0.692 11.105 1.00 88.44 95 PRO A N 1
ATOM 752 C CA . PRO A 1 95 ? -9.072 -0.654 12.078 1.00 88.44 95 PRO A CA 1
ATOM 753 C C . PRO A 1 95 ? -9.947 -1.919 12.025 1.00 88.44 95 PRO A C 1
ATOM 755 O O . PRO A 1 95 ? -10.411 -2.390 13.066 1.00 88.44 95 PRO A O 1
ATOM 758 N N . ILE A 1 96 ? -10.136 -2.509 10.836 1.00 89.19 96 ILE A N 1
ATOM 759 C CA . ILE A 1 96 ? -10.890 -3.761 10.661 1.00 89.19 96 ILE A CA 1
ATOM 760 C C . ILE A 1 96 ? -10.166 -4.932 11.337 1.00 89.19 96 ILE A C 1
ATOM 762 O O . ILE A 1 96 ? -10.800 -5.734 12.024 1.00 89.19 96 ILE A O 1
ATOM 766 N N . SER A 1 97 ? -8.845 -5.030 11.179 1.00 89.50 97 SER A N 1
ATOM 767 C CA . SER A 1 97 ? -8.051 -6.103 11.777 1.00 89.50 97 SER A CA 1
ATOM 768 C C . SER A 1 97 ? -7.973 -5.970 13.297 1.00 89.50 97 SER A C 1
ATOM 770 O O . SER A 1 97 ? -8.093 -6.980 13.988 1.00 89.50 97 SER A O 1
ATOM 772 N N . MET A 1 98 ? -7.884 -4.748 13.839 1.00 90.75 98 MET A N 1
ATOM 773 C CA . MET A 1 98 ? -7.991 -4.510 15.284 1.00 90.75 98 MET A CA 1
ATOM 774 C C . MET A 1 98 ? -9.343 -4.959 15.842 1.00 90.75 98 MET A C 1
ATOM 776 O O . MET A 1 98 ? -9.386 -5.652 16.860 1.00 90.75 98 MET A O 1
ATOM 780 N N . TYR A 1 99 ? -10.441 -4.617 15.161 1.00 91.06 99 TYR A N 1
ATOM 781 C CA . TYR A 1 99 ? -11.771 -5.088 15.545 1.00 91.06 99 TYR A CA 1
ATOM 782 C C . TYR A 1 99 ? -11.843 -6.621 15.542 1.00 91.06 99 TYR A C 1
ATOM 784 O O . TYR A 1 99 ? -12.266 -7.224 16.530 1.00 91.06 99 TYR A O 1
ATOM 792 N N . ALA A 1 100 ? -11.404 -7.254 14.450 1.00 91.25 100 ALA A N 1
ATOM 793 C CA . ALA A 1 100 ? -11.435 -8.704 14.291 1.00 91.25 100 ALA A CA 1
ATOM 794 C C . ALA A 1 100 ? -10.574 -9.422 15.342 1.00 91.25 100 ALA A C 1
ATOM 796 O O . ALA A 1 100 ? -11.022 -10.410 15.919 1.00 91.25 100 ALA A O 1
ATOM 797 N N . CYS A 1 101 ? -9.386 -8.894 15.648 1.00 93.00 101 CYS A N 1
ATOM 798 C CA . CYS A 1 101 ? -8.494 -9.425 16.677 1.00 93.00 101 CYS A CA 1
ATOM 799 C C . CYS A 1 101 ? -9.151 -9.386 18.064 1.00 93.00 101 CYS A C 1
ATOM 801 O O . CYS A 1 101 ? -9.253 -10.410 18.737 1.00 93.00 101 CYS A O 1
ATOM 803 N N . LEU A 1 102 ? -9.699 -8.233 18.464 1.00 91.88 102 LEU A N 1
ATOM 804 C CA . LEU A 1 102 ? -10.335 -8.086 19.775 1.00 91.88 102 LEU A CA 1
ATOM 805 C C . LEU A 1 102 ? -11.610 -8.922 19.910 1.00 91.88 102 LEU A C 1
ATOM 807 O O . LEU A 1 102 ? -11.881 -9.431 20.999 1.00 91.88 102 LEU A O 1
ATOM 811 N N . ARG A 1 103 ? -12.372 -9.098 18.822 1.00 89.56 103 ARG A N 1
ATOM 812 C CA . ARG A 1 103 ? -13.506 -10.035 18.781 1.00 89.56 103 ARG A CA 1
ATOM 813 C C . ARG A 1 103 ? -13.053 -11.490 18.864 1.00 89.56 103 ARG A C 1
ATOM 815 O O . ARG A 1 103 ? -13.707 -12.260 19.557 1.00 89.56 103 ARG A O 1
ATOM 822 N N . GLY A 1 104 ? -11.960 -11.850 18.191 1.00 91.31 104 GLY A N 1
ATOM 823 C CA . GLY A 1 104 ? -11.365 -13.189 18.241 1.00 91.31 104 GLY A CA 1
ATOM 824 C C . GLY A 1 104 ? -10.828 -13.559 19.625 1.00 91.31 104 GLY A C 1
ATOM 825 O O . GLY A 1 104 ? -10.861 -14.722 19.999 1.00 91.31 104 GLY A O 1
ATOM 826 N N . MET A 1 105 ? -10.426 -12.566 20.420 1.00 92.94 105 MET A N 1
ATOM 827 C CA . MET A 1 105 ? -10.090 -12.717 21.843 1.00 92.94 105 MET A CA 1
ATOM 828 C C . MET A 1 105 ? -11.323 -12.752 22.770 1.00 92.94 105 MET A C 1
ATOM 830 O O . MET A 1 105 ? -11.190 -12.559 23.974 1.00 92.94 105 MET A O 1
ATOM 834 N N . GLU A 1 106 ? -12.529 -12.922 22.221 1.00 90.44 106 GLU A N 1
ATOM 835 C CA . GLU A 1 106 ? -13.802 -12.989 22.956 1.00 90.44 106 GLU A CA 1
ATOM 836 C C . GLU A 1 106 ? -14.144 -11.740 23.792 1.00 90.44 106 GLU A C 1
ATOM 838 O O . GLU A 1 106 ? -15.022 -11.771 24.662 1.00 90.44 106 GLU A O 1
ATOM 843 N N . ASN A 1 107 ? -13.521 -10.591 23.502 1.00 86.56 107 ASN A N 1
ATOM 844 C CA . ASN A 1 107 ? -13.846 -9.361 24.212 1.00 86.56 107 ASN A CA 1
ATOM 845 C C . ASN A 1 107 ? -15.283 -8.915 23.903 1.00 86.56 107 ASN A C 1
ATOM 847 O O . ASN A 1 107 ? -15.709 -8.787 22.745 1.00 86.56 107 ASN A O 1
ATOM 851 N N . ARG A 1 108 ? -16.038 -8.635 24.968 1.00 87.25 108 ARG A N 1
ATOM 852 C CA . ARG A 1 108 ? -17.408 -8.123 24.875 1.00 87.25 108 ARG A CA 1
ATOM 853 C C . ARG A 1 108 ? -17.418 -6.636 24.518 1.00 87.25 108 ARG A C 1
ATOM 855 O O . ARG A 1 108 ? -16.427 -5.920 24.660 1.00 87.25 108 ARG A O 1
ATOM 862 N N . PHE A 1 109 ? -18.569 -6.170 24.041 1.00 84.38 109 PHE A N 1
ATOM 863 C CA . PHE A 1 109 ? -18.817 -4.743 23.846 1.00 84.38 109 PHE A CA 1
ATOM 864 C C . PHE A 1 109 ? -18.524 -3.973 25.152 1.00 84.38 109 PHE A C 1
ATOM 866 O O . PHE A 1 109 ? -18.946 -4.449 26.208 1.00 84.38 109 PHE A O 1
ATOM 873 N N . PRO A 1 110 ? -17.831 -2.814 25.115 1.00 88.06 110 PRO A N 1
ATOM 874 C CA . PRO A 1 110 ? -17.449 -2.013 23.939 1.00 88.06 110 PRO A CA 1
ATOM 875 C C . PRO A 1 110 ? -16.000 -2.201 23.441 1.00 88.06 110 PRO A C 1
ATOM 877 O O . PRO A 1 110 ? -15.577 -1.500 22.521 1.00 88.06 110 PRO A O 1
ATOM 880 N N . VAL A 1 111 ? -15.228 -3.129 24.014 1.00 89.19 111 VAL A N 1
ATOM 881 C CA . VAL A 1 111 ? -13.766 -3.222 23.819 1.00 89.19 111 VAL A CA 1
ATOM 882 C C . VAL A 1 111 ? -13.336 -3.314 22.340 1.00 89.19 111 VAL A C 1
ATOM 884 O O . VAL A 1 111 ? -12.466 -2.538 21.944 1.00 89.19 111 VAL A O 1
ATOM 887 N N . PRO A 1 112 ? -13.951 -4.145 21.471 1.00 88.38 112 PRO A N 1
ATOM 888 C CA . PRO A 1 112 ? -13.545 -4.222 20.064 1.00 88.38 112 PRO A CA 1
ATOM 889 C C . PRO A 1 112 ? -13.766 -2.931 19.267 1.00 88.38 112 PRO A C 1
ATOM 891 O O . PRO A 1 112 ? -12.999 -2.623 18.357 1.00 88.38 112 PRO A O 1
ATOM 894 N N . ILE A 1 113 ? -14.802 -2.161 19.609 1.00 89.94 113 ILE A N 1
ATOM 895 C CA . ILE A 1 113 ? -15.113 -0.888 18.942 1.00 89.94 113 ILE A CA 1
ATOM 896 C C . ILE A 1 113 ? -14.136 0.191 19.398 1.00 89.94 113 ILE A C 1
ATOM 898 O O . ILE A 1 113 ? -13.635 0.950 18.573 1.00 89.94 113 ILE A O 1
ATOM 902 N N . LEU A 1 114 ? -13.818 0.222 20.695 1.00 90.94 114 LEU A N 1
ATOM 903 C CA . LEU A 1 114 ? -12.796 1.117 21.233 1.00 90.94 114 LEU A CA 1
ATOM 904 C C . LEU A 1 114 ? -11.423 0.835 20.614 1.00 90.94 114 LEU A C 1
ATOM 906 O O . LEU A 1 114 ? -10.715 1.774 20.268 1.00 90.94 114 LEU A O 1
ATOM 910 N N . GLY A 1 115 ? -11.076 -0.436 20.400 1.00 87.56 115 GLY A N 1
ATOM 911 C CA . GLY A 1 115 ? -9.846 -0.805 19.702 1.00 87.56 115 GLY A CA 1
ATOM 912 C C . GLY A 1 115 ? -9.822 -0.365 18.240 1.00 87.56 115 GLY A C 1
ATOM 913 O O . GLY A 1 115 ? -8.830 0.202 17.798 1.00 87.56 115 GLY A O 1
ATOM 914 N N . ALA A 1 116 ? -10.920 -0.538 17.501 1.00 89.31 116 ALA A N 1
ATOM 915 C CA . ALA A 1 116 ? -11.025 -0.031 16.131 1.00 89.31 116 ALA A CA 1
ATOM 916 C C . ALA A 1 116 ? -10.889 1.503 16.070 1.00 89.31 116 ALA A C 1
ATOM 918 O O . ALA A 1 116 ? -10.176 2.031 15.216 1.00 89.31 116 ALA A O 1
ATOM 919 N N . ALA A 1 117 ? -11.522 2.215 17.010 1.00 88.88 117 ALA A N 1
ATOM 920 C CA . ALA A 1 117 ? -11.416 3.667 17.131 1.00 88.88 117 ALA A CA 1
ATOM 921 C C . ALA A 1 117 ? -9.984 4.111 17.479 1.00 88.88 117 ALA A C 1
ATOM 923 O O . ALA A 1 117 ? -9.471 5.054 16.879 1.00 88.88 117 ALA A O 1
ATOM 924 N N . ALA A 1 118 ? -9.309 3.399 18.387 1.00 87.25 118 ALA A N 1
ATOM 925 C CA . ALA A 1 118 ? -7.906 3.640 18.714 1.00 87.25 118 ALA A CA 1
ATOM 926 C C . ALA A 1 118 ? -6.985 3.382 17.510 1.00 87.25 118 ALA A C 1
ATOM 928 O O . ALA A 1 118 ? -6.083 4.175 17.249 1.00 87.25 118 ALA A O 1
ATOM 929 N N . GLY A 1 119 ? -7.248 2.335 16.722 1.00 84.94 119 GLY A N 1
ATOM 930 C CA . GLY A 1 119 ? -6.535 2.075 15.471 1.00 84.94 119 GLY A CA 1
ATOM 931 C C . GLY A 1 119 ? -6.692 3.206 14.456 1.00 84.94 119 GLY A C 1
ATOM 932 O O . GLY A 1 119 ? -5.747 3.555 13.754 1.00 84.94 119 GLY A O 1
ATOM 933 N N . MET A 1 120 ? -7.857 3.852 14.441 1.00 83.81 120 MET A N 1
ATOM 934 C CA . MET A 1 120 ? -8.108 5.033 13.620 1.00 83.81 120 MET A CA 1
ATOM 935 C C . MET A 1 120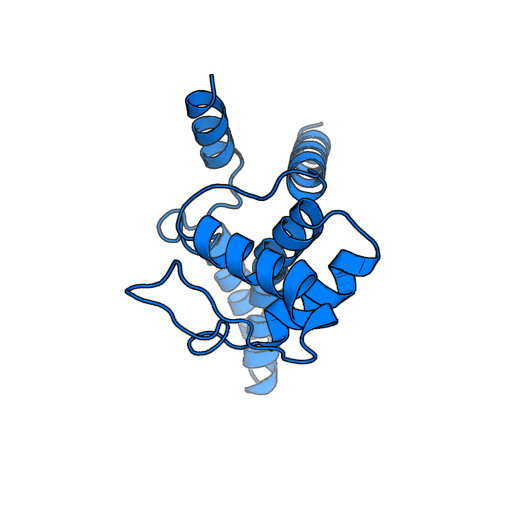 ? -7.229 6.226 14.026 1.00 83.81 120 MET A C 1
ATOM 937 O O . MET A 1 120 ? -6.792 6.970 13.154 1.00 83.81 120 MET A O 1
ATOM 941 N N . LEU A 1 121 ? -6.903 6.388 15.315 1.00 84.06 121 LEU A N 1
ATOM 942 C CA . LEU A 1 121 ? -6.004 7.455 15.782 1.00 84.06 121 LEU A CA 1
ATOM 943 C C . LEU A 1 121 ? -4.583 7.307 15.218 1.00 84.06 121 LEU A C 1
ATOM 945 O O . LEU A 1 121 ? -3.927 8.313 14.954 1.00 84.06 121 LEU A O 1
ATOM 949 N N . VAL A 1 122 ? -4.123 6.076 14.967 1.00 79.94 122 VAL A N 1
ATOM 950 C CA . VAL A 1 122 ? -2.814 5.815 14.340 1.00 79.94 122 VAL A CA 1
ATOM 951 C C . VAL A 1 122 ? -2.751 6.395 12.922 1.00 79.94 122 VAL A C 1
ATOM 953 O O . VAL A 1 122 ? -1.700 6.881 12.512 1.00 79.94 122 VAL A O 1
ATOM 956 N N . LEU A 1 123 ? -3.876 6.436 12.198 1.00 76.06 123 LEU A N 1
ATOM 957 C CA . LEU A 1 123 ? -3.958 6.996 10.839 1.00 76.06 123 LEU A CA 1
ATOM 958 C C . LEU A 1 123 ? -3.775 8.520 10.784 1.00 76.06 123 LEU A C 1
ATOM 960 O O . LEU A 1 123 ? -3.533 9.069 9.705 1.00 76.06 123 LEU A O 1
ATOM 964 N N . PHE A 1 124 ? -3.927 9.192 11.928 1.00 76.00 124 PHE A N 1
ATOM 965 C CA . PHE A 1 124 ? -3.750 10.635 12.088 1.00 76.00 124 PHE A CA 1
ATOM 966 C C . PHE A 1 124 ? -2.444 10.991 12.809 1.00 76.00 124 PHE A C 1
ATOM 968 O O . PHE A 1 124 ? -2.191 12.165 13.077 1.00 76.00 124 PHE A O 1
ATOM 975 N N . ASN A 1 125 ? -1.615 9.997 13.137 1.00 77.06 125 ASN A N 1
ATOM 976 C CA . ASN A 1 125 ? -0.356 10.218 13.827 1.00 77.06 125 ASN A CA 1
ATOM 977 C C . ASN A 1 125 ? 0.760 10.548 12.824 1.00 77.06 125 ASN A C 1
ATOM 979 O O . ASN A 1 125 ? 1.296 9.677 12.136 1.00 77.06 125 ASN A O 1
ATOM 983 N N . GLU A 1 126 ? 1.139 11.826 12.785 1.00 68.50 126 GLU A N 1
ATOM 984 C CA . GLU A 1 126 ? 2.132 12.355 11.845 1.00 68.50 126 GLU A CA 1
ATOM 985 C C . GLU A 1 126 ? 3.568 11.875 12.120 1.00 68.50 126 GLU A C 1
ATOM 987 O O . GLU A 1 126 ? 4.420 11.979 11.237 1.00 68.50 126 GLU A O 1
ATOM 992 N N . SER A 1 127 ? 3.840 11.270 13.284 1.00 70.44 127 SER A N 1
ATOM 993 C CA . SER A 1 127 ? 5.142 10.657 13.588 1.00 70.44 127 SER A CA 1
ATOM 994 C C . SER A 1 127 ? 5.461 9.464 12.677 1.00 70.44 127 SER A C 1
ATOM 996 O O . SER A 1 127 ? 6.628 9.147 12.467 1.00 70.44 127 SER A O 1
ATOM 998 N N . TYR A 1 128 ? 4.444 8.821 12.088 1.00 66.31 128 TYR A N 1
ATOM 999 C CA . TYR A 1 128 ? 4.597 7.703 11.147 1.00 66.31 128 TYR A CA 1
ATOM 1000 C C . TYR A 1 128 ? 4.582 8.161 9.681 1.00 66.31 128 TYR A C 1
ATOM 1002 O O . TYR A 1 128 ? 3.989 7.516 8.812 1.00 66.31 128 TYR A O 1
ATOM 1010 N N . SER A 1 129 ? 5.237 9.285 9.390 1.00 58.56 129 SER A N 1
ATOM 1011 C CA . SER A 1 129 ? 5.240 9.915 8.064 1.00 58.56 129 SER A CA 1
ATOM 1012 C C . SER A 1 129 ? 5.816 9.033 6.951 1.00 58.56 129 SER A C 1
ATOM 1014 O O . SER A 1 129 ? 5.334 9.077 5.822 1.00 58.56 129 SER A O 1
ATOM 1016 N N . MET A 1 130 ? 6.783 8.168 7.273 1.00 58.84 130 MET A N 1
ATOM 1017 C CA . MET A 1 130 ? 7.384 7.220 6.321 1.00 58.84 130 MET A CA 1
ATOM 1018 C C . MET A 1 130 ? 6.501 5.990 6.043 1.00 58.84 130 MET A C 1
ATOM 1020 O O . MET A 1 130 ? 6.647 5.353 5.007 1.00 58.84 130 MET A O 1
ATOM 1024 N N . TRP A 1 131 ? 5.555 5.678 6.935 1.00 55.53 131 TRP A N 1
ATOM 1025 C CA . TRP A 1 131 ? 4.750 4.446 6.913 1.00 55.53 131 TRP A CA 1
ATOM 1026 C C . TRP A 1 131 ? 3.339 4.668 6.351 1.00 55.53 131 TRP A C 1
ATOM 1028 O O . TRP A 1 131 ? 2.486 3.786 6.407 1.00 55.53 131 TRP A O 1
ATOM 1038 N N . GLY A 1 132 ? 3.073 5.867 5.828 1.00 52.66 132 GLY A N 1
ATOM 1039 C CA . GLY A 1 132 ? 1.755 6.255 5.334 1.00 52.66 132 GLY A CA 1
ATOM 1040 C C . GLY A 1 132 ? 0.811 6.797 6.410 1.00 52.66 132 GLY A C 1
ATOM 1041 O O . GLY A 1 132 ? -0.352 7.042 6.100 1.00 52.66 132 GLY A O 1
ATOM 1042 N N . GLY A 1 133 ? 1.286 7.048 7.640 1.00 48.09 133 GLY A N 1
ATOM 1043 C CA . GLY A 1 133 ? 0.516 7.667 8.736 1.00 48.09 133 GLY A CA 1
ATOM 1044 C C . GLY A 1 133 ? 0.096 9.119 8.479 1.00 48.09 133 GLY A C 1
ATOM 1045 O O . GLY A 1 133 ? -0.509 9.766 9.327 1.00 48.09 133 GLY A O 1
ATOM 1046 N N . THR A 1 134 ? 0.393 9.655 7.296 1.00 49.12 134 THR A N 1
ATOM 1047 C CA . THR A 1 134 ? -0.020 10.991 6.873 1.00 49.12 134 THR A CA 1
ATOM 1048 C C . THR A 1 134 ? -1.114 10.906 5.821 1.00 49.12 134 THR A C 1
ATOM 1050 O O . THR A 1 134 ? -0.932 11.226 4.649 1.00 49.12 134 THR A O 1
ATOM 1053 N N . SER A 1 135 ? -2.300 10.491 6.262 1.00 48.41 135 SER A N 1
ATOM 1054 C CA . SER A 1 135 ? -3.523 10.701 5.489 1.00 48.41 135 SER A CA 1
ATOM 1055 C C . SER A 1 135 ? -3.996 12.163 5.554 1.00 48.41 135 SER A C 1
ATOM 1057 O O . SER A 1 135 ? -4.904 12.530 4.813 1.00 48.41 135 SER A O 1
ATOM 1059 N N . SER A 1 136 ? -3.391 13.021 6.394 1.00 38.66 136 SER A N 1
ATOM 1060 C CA . SER A 1 136 ? -3.816 14.413 6.577 1.00 38.66 136 SER A CA 1
ATOM 1061 C C . SER A 1 136 ? -3.592 15.261 5.302 1.00 38.66 136 SER A C 1
ATOM 1063 O O . SER A 1 136 ? -2.514 15.224 4.704 1.00 38.66 136 SER A O 1
ATOM 1065 N N . PRO A 1 137 ? -4.575 16.078 4.862 1.00 40.16 137 PRO A N 1
ATOM 1066 C CA . PRO A 1 137 ? -4.439 16.931 3.672 1.00 40.16 137 PRO A CA 1
ATOM 1067 C C . PRO A 1 137 ? -3.285 17.949 3.738 1.00 40.16 137 PRO A C 1
ATOM 1069 O O . PRO A 1 137 ? -2.877 18.488 2.709 1.00 40.16 137 PRO A O 1
ATOM 1072 N N . ARG A 1 138 ? -2.764 18.235 4.940 1.00 37.25 138 ARG A N 1
ATOM 1073 C CA . ARG A 1 138 ? -1.772 19.289 5.191 1.00 37.25 138 ARG A CA 1
ATOM 1074 C C . ARG A 1 138 ? -0.349 18.882 4.793 1.00 37.25 138 ARG A C 1
ATOM 1076 O O . ARG A 1 138 ? 0.407 19.744 4.358 1.00 37.25 138 ARG A O 1
ATOM 1083 N N . SER A 1 139 ? 0.002 17.597 4.867 1.00 41.09 139 SER A N 1
ATOM 1084 C CA . SER A 1 139 ? 1.351 17.117 4.523 1.00 41.09 139 SER A CA 1
ATOM 1085 C C . SER A 1 139 ? 1.576 16.922 3.020 1.00 41.09 139 SER A C 1
ATOM 1087 O O . SER A 1 139 ? 2.684 17.100 2.5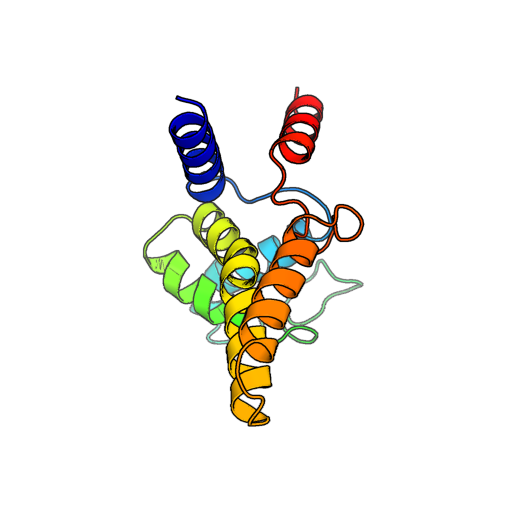23 1.00 41.09 139 SER A O 1
ATOM 1089 N N . ARG A 1 140 ? 0.524 16.602 2.254 1.00 46.66 140 ARG A N 1
ATOM 1090 C CA . ARG A 1 140 ? 0.630 16.474 0.788 1.00 46.66 140 ARG A CA 1
ATOM 1091 C C . ARG A 1 140 ? 0.705 17.821 0.076 1.00 46.66 140 ARG A C 1
ATOM 1093 O O . ARG A 1 140 ? 1.261 17.892 -1.017 1.00 46.66 140 ARG A O 1
ATOM 1100 N N . ALA A 1 141 ? 0.202 18.890 0.695 1.00 38.06 141 ALA A N 1
ATOM 1101 C CA . ALA A 1 141 ? 0.317 20.241 0.156 1.00 38.06 141 ALA A CA 1
ATOM 1102 C C . ALA A 1 141 ? 1.770 20.756 0.160 1.00 38.06 141 ALA A C 1
ATOM 1104 O O . ALA A 1 141 ? 2.153 21.468 -0.762 1.00 38.06 141 ALA A O 1
ATOM 1105 N N . SER A 1 142 ? 2.601 20.368 1.136 1.00 32.72 142 SER A N 1
ATOM 1106 C CA . SER A 1 142 ? 4.006 20.798 1.193 1.00 32.72 142 SER A CA 1
ATOM 1107 C C . SER A 1 142 ? 4.907 20.061 0.197 1.00 32.72 142 SER A C 1
ATOM 1109 O O . SER A 1 142 ? 5.822 20.675 -0.343 1.00 32.72 142 SER A O 1
ATOM 1111 N N . SER A 1 143 ? 4.621 18.795 -0.133 1.00 34.38 143 SER A N 1
ATOM 1112 C CA . SER A 1 143 ? 5.380 18.062 -1.166 1.00 34.38 143 SER A CA 1
ATOM 1113 C C . SER A 1 143 ? 5.117 18.568 -2.591 1.00 34.38 143 SER A C 1
ATOM 1115 O O . SER A 1 143 ? 5.996 18.479 -3.442 1.00 34.38 143 SER A O 1
ATOM 1117 N N . LEU A 1 144 ? 3.944 19.155 -2.855 1.00 38.94 144 LEU A N 1
ATOM 1118 C CA . LEU A 1 144 ? 3.636 19.783 -4.148 1.00 38.94 144 LEU A CA 1
ATOM 1119 C C . LEU A 1 144 ? 4.316 21.151 -4.336 1.00 38.94 144 LEU A C 1
ATOM 1121 O O . LEU A 1 144 ? 4.483 21.586 -5.472 1.00 38.94 144 LEU A O 1
ATOM 1125 N N . THR A 1 145 ? 4.740 21.813 -3.256 1.00 34.34 145 THR A N 1
ATOM 1126 C CA . THR A 1 145 ? 5.472 23.093 -3.322 1.00 34.34 145 THR A CA 1
ATOM 1127 C C . THR A 1 145 ? 6.954 22.902 -3.651 1.00 34.34 145 THR A C 1
ATOM 1129 O O . THR A 1 145 ? 7.568 23.801 -4.209 1.00 34.34 145 THR A O 1
ATOM 1132 N N . VAL A 1 146 ? 7.527 21.730 -3.362 1.00 35.81 146 VAL A N 1
ATOM 1133 C CA . VAL A 1 146 ? 8.942 21.418 -3.654 1.00 35.81 146 VAL A CA 1
ATOM 1134 C C . VAL A 1 146 ? 9.158 21.013 -5.124 1.00 35.81 146 VAL A C 1
ATOM 1136 O O . VAL A 1 146 ? 10.288 20.953 -5.590 1.00 35.81 146 VAL A O 1
ATOM 1139 N N . MET A 1 147 ? 8.082 20.772 -5.882 1.00 36.38 147 MET A N 1
ATOM 1140 C CA . MET A 1 147 ? 8.126 20.438 -7.315 1.00 36.38 147 MET A CA 1
ATOM 1141 C C . MET A 1 147 ? 7.758 21.621 -8.233 1.00 36.38 147 MET A C 1
ATOM 1143 O O . MET A 1 147 ? 7.268 21.407 -9.343 1.00 36.38 147 MET A O 1
ATOM 1147 N N . ARG A 1 148 ? 7.966 22.863 -7.777 1.00 32.91 148 ARG A N 1
ATOM 1148 C CA . ARG A 1 148 ? 7.961 24.059 -8.632 1.00 32.91 148 ARG A CA 1
ATOM 1149 C C . ARG A 1 148 ? 9.349 24.664 -8.733 1.00 32.91 148 ARG A C 1
ATOM 1151 O O . ARG A 1 148 ? 10.031 24.706 -7.688 1.00 32.91 148 ARG A O 1
#

Secondary structure (DSSP, 8-state):
-HHHHHHHHHHHHHS-SSPP-STTHHHHHHHHHHIIIIIHHHS-S--EETTSTT-EETTSSS-HHHHHHHHHHTTTS-HHHHHHHHHHHHHHHHHHHHHHHHHHTTPPTTHHHHHHHHHHHHTT-GGGGGGT---SHHHHHHHHHTT-